Protein AF-A0A9W6HTQ4-F1 (afdb_monomer)

Organism: NCBI:txid67574

Structure (mmCIF, N/CA/C/O backbone):
data_AF-A0A9W6HTQ4-F1
#
_entry.id   AF-A0A9W6HTQ4-F1
#
loop_
_atom_site.group_PDB
_atom_site.id
_atom_site.type_symbol
_atom_site.label_atom_id
_atom_site.label_alt_id
_atom_site.label_comp_id
_atom_site.label_asym_id
_atom_site.label_entity_id
_atom_site.label_seq_id
_atom_site.pdbx_PDB_ins_code
_atom_site.Cartn_x
_atom_site.Cartn_y
_atom_site.Cartn_z
_atom_site.occupancy
_atom_site.B_iso_or_equiv
_atom_site.auth_seq_id
_atom_site.auth_comp_id
_atom_site.auth_asym_id
_atom_site.auth_atom_id
_atom_site.pdbx_PDB_model_num
ATOM 1 N N . MET A 1 1 ? 49.717 21.761 -30.488 1.00 67.12 1 MET A N 1
ATOM 2 C CA . MET A 1 1 ? 49.689 21.325 -29.068 1.00 67.12 1 MET A CA 1
ATOM 3 C C . MET A 1 1 ? 48.337 21.613 -28.420 1.00 67.12 1 MET A C 1
ATOM 5 O O . MET A 1 1 ? 47.798 20.718 -27.789 1.00 67.12 1 MET A O 1
ATOM 9 N N . ILE A 1 2 ? 47.752 22.797 -28.636 1.00 76.12 2 ILE A N 1
ATOM 10 C CA . ILE A 1 2 ? 46.404 23.145 -28.146 1.00 76.12 2 ILE A CA 1
ATOM 11 C C . ILE A 1 2 ? 45.315 22.234 -28.750 1.00 76.12 2 ILE A C 1
ATOM 13 O O . ILE A 1 2 ? 44.479 21.728 -28.011 1.00 76.12 2 ILE A O 1
ATOM 17 N N . ASP A 1 3 ? 45.388 21.904 -30.044 1.00 76.81 3 ASP A N 1
ATOM 18 C CA . ASP A 1 3 ? 44.396 21.023 -30.697 1.00 76.81 3 ASP A CA 1
ATOM 19 C C . ASP A 1 3 ? 44.338 19.606 -30.106 1.00 76.81 3 ASP A C 1
ATOM 21 O O . ASP A 1 3 ? 43.276 18.990 -30.033 1.00 76.81 3 ASP A O 1
ATOM 25 N N . ALA A 1 4 ? 45.478 19.088 -29.638 1.00 74.62 4 ALA A N 1
ATOM 26 C CA . ALA A 1 4 ? 45.545 17.782 -28.985 1.00 74.62 4 ALA A CA 1
ATOM 27 C C . ALA A 1 4 ? 44.865 17.806 -27.606 1.00 74.62 4 ALA A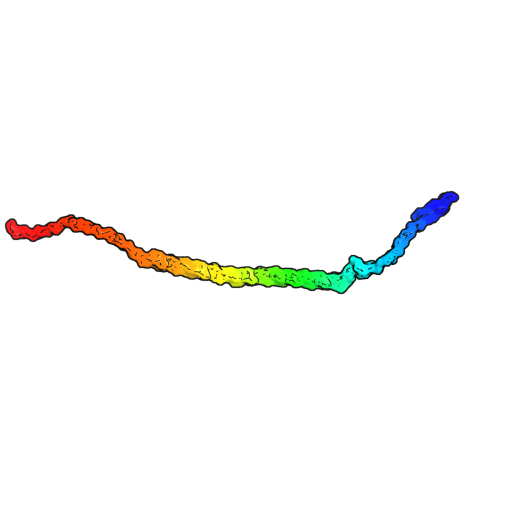 C 1
ATOM 29 O O . ALA A 1 4 ? 44.195 16.846 -27.233 1.00 74.62 4 ALA A O 1
ATOM 30 N N . LEU A 1 5 ? 44.987 18.922 -26.881 1.00 75.06 5 LEU A N 1
ATOM 31 C CA . LEU A 1 5 ? 44.341 19.129 -25.587 1.00 75.06 5 LEU A CA 1
ATOM 32 C C . LEU A 1 5 ? 42.817 19.276 -25.739 1.00 75.06 5 LEU A C 1
ATOM 34 O O . LEU A 1 5 ? 42.063 18.657 -24.993 1.00 75.06 5 LEU A O 1
ATOM 38 N N . VAL A 1 6 ? 42.361 20.025 -26.749 1.00 76.19 6 VAL A N 1
ATOM 39 C CA . VAL A 1 6 ? 40.930 20.190 -27.072 1.00 76.19 6 VAL A CA 1
ATOM 40 C C . VAL A 1 6 ? 40.292 18.856 -27.483 1.00 76.19 6 VAL A C 1
ATOM 42 O O . VAL A 1 6 ? 39.180 18.535 -27.062 1.00 76.19 6 VAL A O 1
ATOM 45 N N . ARG A 1 7 ? 41.011 18.028 -28.249 1.00 75.00 7 ARG A N 1
ATOM 46 C CA . ARG A 1 7 ? 40.546 16.691 -28.642 1.00 75.00 7 ARG A CA 1
ATOM 47 C C . ARG A 1 7 ? 40.496 15.706 -27.467 1.00 75.00 7 ARG A C 1
ATOM 49 O O . ARG A 1 7 ? 39.578 14.899 -27.405 1.00 75.00 7 ARG A O 1
ATOM 56 N N . ALA A 1 8 ? 41.443 15.784 -26.532 1.00 72.00 8 ALA A N 1
ATOM 57 C CA . ALA A 1 8 ? 41.476 14.916 -25.353 1.00 72.00 8 ALA A CA 1
ATOM 58 C C . ALA A 1 8 ? 40.362 15.238 -24.337 1.00 72.00 8 ALA A C 1
ATOM 60 O O . ALA A 1 8 ? 39.806 14.328 -23.729 1.00 72.00 8 ALA A O 1
ATOM 61 N N . VAL A 1 9 ? 40.002 16.517 -24.175 1.00 70.50 9 VAL A N 1
ATOM 62 C CA . VAL A 1 9 ? 38.913 16.946 -23.271 1.00 70.50 9 VAL A CA 1
ATOM 63 C C . VAL A 1 9 ? 37.525 16.614 -23.834 1.00 70.50 9 VAL A C 1
ATOM 65 O O . VAL A 1 9 ? 36.581 16.434 -23.072 1.00 70.50 9 VAL A O 1
ATOM 68 N N . THR A 1 10 ? 37.391 16.488 -25.157 1.00 70.31 10 THR A N 1
ATOM 69 C CA . THR A 1 10 ? 36.121 16.134 -25.819 1.00 70.31 10 THR A CA 1
ATOM 70 C C . THR A 1 10 ? 35.906 14.625 -25.972 1.00 70.31 10 THR A C 1
ATOM 72 O O . THR A 1 10 ? 34.789 14.192 -26.243 1.00 70.31 10 THR A O 1
ATOM 75 N N . SER A 1 11 ? 36.935 13.803 -25.752 1.00 67.94 11 SER A N 1
ATOM 76 C CA . SER A 1 11 ? 36.843 12.342 -25.785 1.00 67.94 11 SER A CA 1
ATOM 77 C C . SER A 1 11 ? 36.695 11.758 -24.379 1.00 67.94 11 SER A C 1
ATOM 79 O O . SER A 1 11 ? 37.592 11.070 -23.895 1.00 67.94 11 SER A O 1
ATOM 81 N N . THR A 1 12 ? 35.581 12.018 -23.695 1.00 76.75 12 THR A N 1
ATOM 82 C CA . THR A 1 12 ? 35.208 11.190 -22.539 1.00 76.75 12 THR A CA 1
ATOM 83 C C . THR A 1 12 ? 34.673 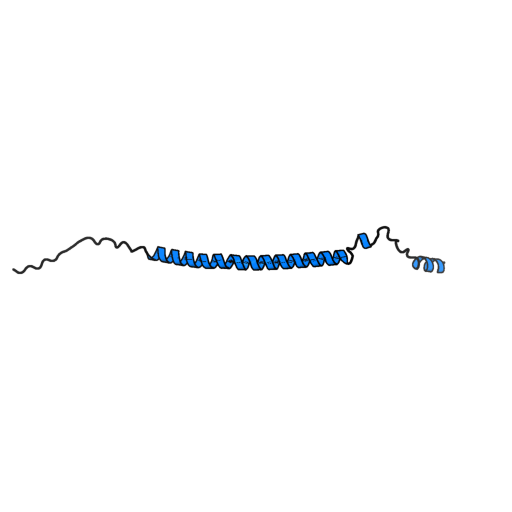9.862 -23.079 1.00 76.75 12 THR A C 1
ATOM 85 O O . THR A 1 12 ? 33.610 9.864 -23.705 1.00 76.75 12 THR A O 1
ATOM 88 N N . PRO A 1 13 ? 35.372 8.724 -22.899 1.00 75.88 13 PRO A N 1
ATOM 89 C CA . PRO A 1 13 ? 34.826 7.442 -23.315 1.00 75.88 13 PRO A CA 1
ATOM 90 C C . PRO A 1 13 ? 33.557 7.173 -22.502 1.00 75.88 13 PRO A C 1
ATOM 92 O O . PRO A 1 13 ? 33.594 7.126 -21.274 1.00 75.88 13 PRO A O 1
ATOM 95 N N . THR A 1 14 ? 32.419 7.025 -23.181 1.00 79.44 14 THR A N 1
ATOM 96 C CA . THR A 1 14 ? 31.199 6.543 -22.530 1.00 79.44 14 THR A CA 1
ATOM 97 C C . THR A 1 14 ? 31.433 5.085 -22.132 1.00 79.44 14 THR A C 1
ATOM 99 O O . THR A 1 14 ? 31.772 4.280 -23.007 1.00 79.44 14 THR A O 1
ATOM 102 N N . PRO A 1 15 ? 31.304 4.720 -20.843 1.00 75.81 15 PRO A N 1
ATOM 103 C CA . PRO A 1 15 ? 31.430 3.330 -20.437 1.00 75.81 15 PRO A CA 1
ATOM 104 C C . PRO A 1 15 ? 30.366 2.511 -21.170 1.00 75.81 15 PRO A C 1
ATOM 106 O O . PRO A 1 15 ? 29.181 2.838 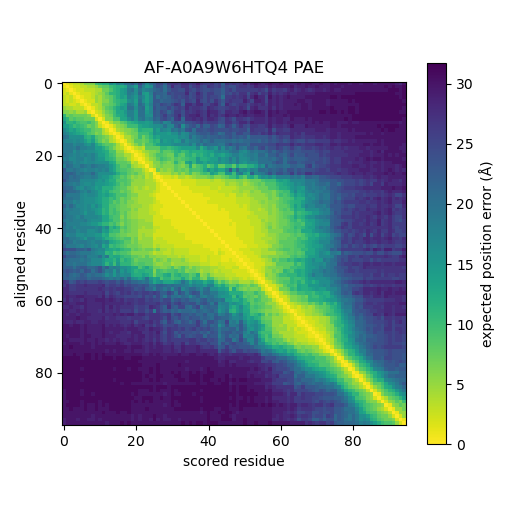-21.136 1.00 75.81 15 PRO A O 1
ATOM 109 N N . THR A 1 16 ? 30.792 1.461 -21.868 1.00 77.56 16 THR A N 1
ATOM 110 C CA . THR A 1 16 ? 29.857 0.508 -22.469 1.00 77.56 16 THR A CA 1
ATOM 111 C C . THR A 1 16 ? 29.293 -0.357 -21.341 1.00 77.56 16 THR A C 1
ATOM 113 O O . THR A 1 16 ? 30.090 -0.924 -20.587 1.00 77.56 16 THR A O 1
ATOM 116 N N . PRO A 1 17 ? 27.962 -0.449 -21.171 1.00 77.25 17 PRO A N 1
ATOM 117 C CA . PRO A 1 17 ? 27.378 -1.293 -20.136 1.00 77.25 17 PRO A CA 1
ATOM 118 C C . PRO A 1 17 ? 27.806 -2.749 -20.360 1.00 77.25 17 PRO A C 1
ATOM 120 O O . PRO A 1 17 ? 27.598 -3.311 -21.431 1.00 77.25 17 PRO A O 1
ATOM 123 N N . THR A 1 18 ? 28.441 -3.350 -19.352 1.00 75.38 18 THR A N 1
ATOM 124 C CA . THR A 1 18 ? 28.834 -4.771 -19.354 1.00 75.38 18 THR A CA 1
ATOM 125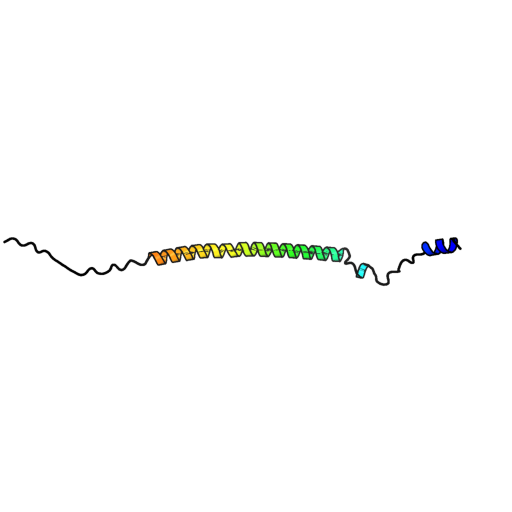 C C . THR A 1 18 ? 27.714 -5.690 -18.863 1.00 75.38 18 THR A C 1
ATOM 127 O O . THR A 1 18 ? 27.814 -6.906 -19.002 1.00 75.38 18 THR A O 1
ATOM 130 N N . VAL A 1 19 ? 26.650 -5.113 -18.297 1.00 71.75 19 VAL A N 1
ATOM 131 C CA . VAL A 1 19 ? 25.444 -5.792 -17.812 1.00 71.75 19 VAL A CA 1
ATOM 132 C C . VAL A 1 19 ? 24.236 -5.077 -18.407 1.00 71.75 19 VAL A C 1
ATOM 134 O O . VAL A 1 19 ? 24.217 -3.847 -18.466 1.00 71.75 19 VAL A O 1
ATOM 137 N N . ASP A 1 20 ? 23.248 -5.849 -18.851 1.00 76.31 20 ASP A N 1
ATOM 138 C CA . ASP A 1 20 ? 21.995 -5.324 -19.387 1.00 76.31 20 ASP A CA 1
ATOM 139 C C . ASP A 1 20 ? 21.269 -4.479 -18.312 1.00 76.31 20 ASP A C 1
ATOM 141 O O . ASP A 1 20 ? 21.018 -4.984 -17.213 1.00 76.31 20 ASP A O 1
ATOM 145 N N . PRO A 1 21 ? 20.963 -3.192 -18.564 1.00 71.00 21 PRO A N 1
ATOM 146 C CA . PRO A 1 21 ? 20.307 -2.316 -17.589 1.00 71.00 21 PRO A CA 1
ATOM 147 C C . PRO A 1 21 ? 18.919 -2.808 -17.146 1.00 71.00 21 PRO A C 1
ATOM 149 O O . PRO A 1 21 ? 18.492 -2.493 -16.027 1.00 71.00 21 PRO A O 1
ATOM 152 N N . ASP A 1 22 ? 18.247 -3.622 -17.962 1.00 71.44 22 ASP A N 1
ATOM 153 C CA . ASP A 1 22 ? 16.952 -4.217 -17.618 1.00 71.44 22 ASP A CA 1
ATOM 154 C C . ASP A 1 22 ? 17.083 -5.328 -16.555 1.00 71.44 22 ASP A C 1
ATOM 156 O O . ASP A 1 22 ? 16.089 -5.732 -15.949 1.00 71.44 22 ASP A O 1
ATOM 160 N N . LEU A 1 23 ? 18.307 -5.791 -16.256 1.00 69.06 23 LEU A N 1
ATOM 161 C CA . LEU A 1 23 ? 18.570 -6.737 -15.163 1.00 69.06 23 LEU A CA 1
ATOM 162 C C . LEU A 1 23 ? 18.608 -6.078 -13.780 1.00 69.06 23 LEU A C 1
ATOM 164 O O . LEU A 1 23 ? 18.391 -6.762 -12.781 1.00 69.06 23 LEU A O 1
ATOM 168 N N . VAL A 1 24 ? 18.914 -4.779 -13.692 1.00 69.38 24 VAL A N 1
ATOM 169 C CA . VAL A 1 24 ? 19.138 -4.084 -12.404 1.00 69.38 24 VAL A CA 1
ATOM 170 C C . VAL A 1 24 ? 18.014 -3.134 -12.017 1.00 69.38 24 VAL A C 1
ATOM 172 O O . VAL A 1 24 ? 17.939 -2.702 -10.867 1.00 69.38 24 VAL A O 1
ATOM 175 N N . THR A 1 25 ? 17.114 -2.844 -12.950 1.00 75.31 25 THR A N 1
ATOM 176 C CA . THR A 1 25 ? 15.949 -2.007 -12.694 1.00 75.31 25 THR A CA 1
ATOM 177 C C . THR A 1 25 ? 14.716 -2.860 -12.938 1.00 75.31 25 THR A C 1
ATOM 179 O O . THR A 1 25 ? 14.518 -3.295 -14.071 1.00 75.31 25 THR A O 1
ATOM 182 N N . PRO A 1 26 ? 13.880 -3.139 -11.920 1.00 78.38 26 PRO A N 1
ATOM 183 C CA . PRO A 1 26 ? 12.610 -3.799 -12.165 1.00 78.38 26 PRO A CA 1
ATOM 184 C C . PRO A 1 26 ? 11.826 -2.923 -13.144 1.00 78.38 26 PRO A C 1
ATOM 186 O O . PRO A 1 26 ? 11.379 -1.838 -12.779 1.00 78.38 26 PRO A O 1
ATOM 189 N N . GLY A 1 27 ? 11.722 -3.368 -14.399 1.00 86.12 27 GLY A N 1
ATOM 190 C CA . GLY A 1 27 ? 11.012 -2.649 -15.452 1.00 86.12 27 GLY A CA 1
ATOM 191 C C . GLY A 1 27 ? 9.520 -2.478 -15.127 1.00 86.12 27 GLY A C 1
ATOM 192 O O . GLY A 1 27 ? 9.076 -2.757 -14.009 1.00 86.12 27 GLY A O 1
ATOM 193 N N . PRO A 1 28 ? 8.681 -2.088 -16.098 1.00 89.00 28 PRO A N 1
ATOM 194 C CA . PRO A 1 28 ? 7.259 -1.817 -15.851 1.00 89.00 28 PRO A CA 1
ATOM 195 C C . PRO A 1 28 ? 6.513 -2.947 -15.117 1.00 89.00 28 PRO A C 1
ATOM 197 O O . PRO A 1 28 ? 5.659 -2.686 -14.271 1.00 89.00 28 PRO A O 1
ATOM 200 N N . ILE A 1 29 ? 6.886 -4.206 -15.382 1.00 89.31 29 ILE A N 1
ATOM 201 C CA . ILE A 1 29 ? 6.337 -5.393 -14.709 1.00 89.31 29 ILE A CA 1
ATOM 202 C C . ILE A 1 29 ? 6.697 -5.410 -13.216 1.00 89.31 29 ILE A C 1
ATOM 204 O O . ILE A 1 29 ? 5.835 -5.664 -12.375 1.00 89.31 29 ILE A O 1
ATOM 208 N N . GLY A 1 30 ? 7.952 -5.124 -12.866 1.00 88.75 30 GLY A N 1
ATOM 209 C CA . GLY A 1 30 ? 8.385 -5.104 -11.472 1.00 88.75 30 GLY A CA 1
ATOM 210 C C . GLY A 1 30 ? 7.780 -3.933 -10.692 1.00 88.75 30 GLY A C 1
ATOM 211 O O . GLY A 1 30 ? 7.383 -4.109 -9.543 1.00 88.75 30 GLY A O 1
ATOM 212 N N . PHE A 1 31 ? 7.584 -2.776 -11.332 1.00 91.69 31 PHE A N 1
ATOM 213 C CA . PHE A 1 31 ? 6.820 -1.675 -10.737 1.00 91.69 31 PHE A CA 1
ATOM 214 C C . PHE A 1 31 ? 5.361 -2.075 -10.459 1.00 91.69 31 PHE A C 1
ATOM 216 O O . PHE A 1 31 ? 4.856 -1.855 -9.357 1.00 91.69 31 PHE A O 1
ATOM 223 N N . ALA A 1 32 ? 4.696 -2.728 -11.420 1.00 94.88 32 ALA A N 1
ATOM 224 C CA . ALA A 1 32 ? 3.3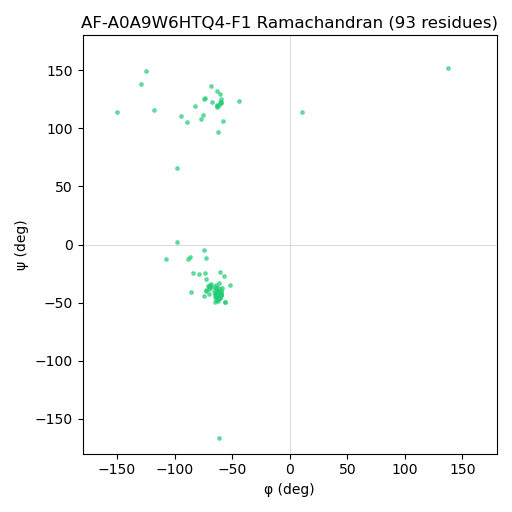37 -3.234 -11.234 1.00 94.88 32 ALA A CA 1
ATOM 225 C C . ALA A 1 32 ? 3.250 -4.251 -10.080 1.00 94.88 32 ALA A C 1
ATOM 227 O O . ALA A 1 32 ? 2.309 -4.199 -9.287 1.00 94.88 32 ALA A O 1
ATOM 228 N N . ALA A 1 33 ? 4.252 -5.124 -9.928 1.00 94.75 33 ALA A N 1
ATOM 229 C CA . ALA A 1 33 ? 4.323 -6.057 -8.806 1.00 94.75 33 ALA A CA 1
ATOM 230 C C . ALA A 1 33 ? 4.364 -5.331 -7.448 1.00 94.75 33 ALA A C 1
ATOM 232 O O . ALA A 1 33 ? 3.624 -5.699 -6.536 1.00 94.75 33 ALA A O 1
ATOM 233 N N . ILE A 1 34 ? 5.154 -4.258 -7.319 1.00 95.00 34 ILE A N 1
ATOM 234 C CA . ILE A 1 34 ? 5.206 -3.450 -6.089 1.00 95.00 34 ILE A CA 1
ATOM 235 C C . ILE A 1 34 ? 3.862 -2.777 -5.796 1.00 95.00 34 ILE A C 1
ATOM 237 O O . ILE A 1 34 ? 3.417 -2.785 -4.649 1.00 95.00 34 ILE A O 1
ATOM 241 N N . VAL A 1 35 ? 3.177 -2.244 -6.813 1.00 97.44 35 VAL A N 1
ATOM 242 C CA . VAL A 1 35 ? 1.835 -1.658 -6.645 1.00 97.44 35 VAL A CA 1
ATOM 243 C C . VAL A 1 35 ? 0.847 -2.695 -6.103 1.00 97.44 35 VAL A C 1
ATOM 245 O O . VAL A 1 35 ? 0.097 -2.399 -5.174 1.00 97.44 35 VAL A O 1
ATOM 248 N N . ILE A 1 36 ? 0.877 -3.926 -6.621 1.00 98.06 36 ILE A N 1
ATOM 249 C CA . ILE A 1 36 ? 0.022 -5.021 -6.140 1.00 98.06 36 ILE A CA 1
ATOM 250 C C . ILE A 1 36 ? 0.329 -5.357 -4.677 1.00 98.06 36 ILE A C 1
ATOM 252 O O . ILE A 1 36 ? -0.594 -5.476 -3.870 1.00 98.06 36 ILE A O 1
ATOM 256 N N . VAL A 1 37 ? 1.610 -5.473 -4.315 1.00 98.06 37 VAL A N 1
ATOM 257 C CA . VAL A 1 37 ? 2.023 -5.724 -2.925 1.00 98.06 37 VAL A CA 1
ATOM 258 C C . VAL A 1 37 ? 1.530 -4.605 -2.008 1.00 98.06 37 VAL A C 1
ATOM 260 O O . VAL A 1 37 ? 0.986 -4.877 -0.941 1.00 98.06 37 VAL A O 1
ATOM 263 N N . LEU A 1 38 ? 1.650 -3.349 -2.433 1.00 98.44 38 LEU A N 1
ATOM 264 C CA . LEU A 1 38 ? 1.201 -2.195 -1.661 1.00 98.44 38 LEU A CA 1
ATOM 265 C C . LEU A 1 38 ? -0.321 -2.212 -1.443 1.00 98.44 38 LEU A C 1
ATOM 267 O O . LEU A 1 38 ? -0.784 -1.983 -0.326 1.00 98.44 38 LEU A O 1
ATOM 271 N N . ILE A 1 39 ? -1.099 -2.570 -2.469 1.00 98.56 39 ILE A N 1
ATOM 272 C CA . ILE A 1 39 ? -2.548 -2.787 -2.345 1.00 98.56 39 ILE A CA 1
ATOM 273 C C . ILE A 1 39 ? -2.840 -3.912 -1.347 1.00 98.56 39 ILE A C 1
ATOM 275 O O . ILE A 1 39 ? -3.691 -3.741 -0.475 1.00 98.56 39 ILE A O 1
ATOM 279 N N . ALA A 1 40 ? -2.129 -5.039 -1.430 1.00 98.44 40 ALA A N 1
ATOM 280 C CA . ALA A 1 40 ? -2.309 -6.156 -0.506 1.00 98.44 40 ALA A CA 1
ATOM 281 C C . ALA A 1 40 ? -2.032 -5.746 0.950 1.00 98.44 40 ALA A C 1
ATOM 283 O O . ALA A 1 40 ? -2.804 -6.093 1.841 1.00 98.44 40 ALA A O 1
ATOM 284 N N . VAL A 1 41 ? -0.990 -4.944 1.191 1.00 98.50 41 VAL A N 1
ATOM 285 C CA . VAL A 1 41 ? -0.678 -4.393 2.518 1.00 98.50 41 VAL A CA 1
ATOM 286 C C . VAL A 1 41 ? -1.792 -3.468 3.013 1.00 98.50 41 VAL A C 1
ATOM 288 O O . VAL A 1 41 ? -2.229 -3.600 4.155 1.00 98.50 41 VAL A O 1
ATOM 291 N N . ILE A 1 42 ? -2.306 -2.565 2.171 1.00 98.25 42 ILE A N 1
ATOM 292 C CA . ILE A 1 42 ? -3.426 -1.683 2.540 1.00 98.25 42 ILE A CA 1
ATOM 293 C C . ILE A 1 42 ? -4.674 -2.505 2.885 1.00 98.25 42 ILE A C 1
ATOM 295 O O . ILE A 1 42 ? -5.320 -2.245 3.902 1.00 98.25 42 ILE A O 1
ATOM 299 N N . LEU A 1 43 ? -5.005 -3.509 2.068 1.00 97.88 43 LEU A N 1
ATOM 300 C CA . LEU A 1 43 ? -6.131 -4.407 2.320 1.00 97.88 43 LEU A CA 1
ATOM 301 C C . LEU A 1 43 ? -5.947 -5.191 3.619 1.00 97.88 43 LEU A C 1
ATOM 303 O O . LEU A 1 43 ? -6.908 -5.322 4.371 1.00 97.88 43 LEU A O 1
ATOM 307 N N . LEU A 1 44 ? -4.730 -5.647 3.917 1.00 97.31 44 LEU A N 1
ATOM 308 C CA . LEU A 1 44 ? -4.410 -6.336 5.164 1.00 97.31 44 LEU A CA 1
ATOM 309 C C . LEU A 1 44 ? -4.594 -5.421 6.378 1.00 97.31 44 LEU A C 1
ATOM 311 O O . LEU A 1 44 ? -5.200 -5.823 7.368 1.00 97.31 44 LEU A O 1
ATOM 315 N N . ILE A 1 45 ? -4.124 -4.173 6.304 1.00 96.88 45 ILE A N 1
ATOM 316 C CA . ILE A 1 45 ? -4.331 -3.186 7.371 1.00 96.88 45 ILE A CA 1
ATOM 317 C C . ILE A 1 45 ? -5.829 -2.921 7.554 1.00 96.88 45 ILE A C 1
ATOM 319 O O . ILE A 1 45 ? -6.326 -2.936 8.681 1.00 96.88 45 ILE A O 1
ATOM 323 N N . ALA A 1 46 ? -6.571 -2.709 6.465 1.00 96.81 46 ALA A N 1
ATOM 324 C CA . ALA A 1 46 ? -8.011 -2.477 6.516 1.00 96.81 46 ALA A CA 1
ATOM 325 C C . ALA A 1 46 ? -8.776 -3.689 7.076 1.00 96.81 46 ALA A C 1
ATOM 327 O O . ALA A 1 46 ? -9.714 -3.516 7.858 1.00 96.81 46 ALA A O 1
ATOM 328 N N . ASP A 1 47 ? -8.371 -4.906 6.711 1.00 95.88 47 ASP A N 1
ATOM 329 C CA . ASP A 1 47 ? -8.913 -6.146 7.259 1.00 95.88 47 ASP A CA 1
ATOM 330 C C . ASP A 1 47 ? -8.643 -6.252 8.761 1.00 95.88 47 ASP A C 1
ATOM 332 O O . ASP A 1 47 ? -9.577 -6.429 9.544 1.00 95.88 47 ASP A O 1
ATOM 336 N N . MET A 1 48 ? -7.401 -6.015 9.188 1.00 95.94 48 MET A N 1
ATOM 337 C CA . MET A 1 48 ? -7.021 -6.041 10.597 1.00 95.94 48 MET A CA 1
ATOM 338 C C . MET A 1 48 ? -7.808 -5.009 11.416 1.00 95.94 48 MET A C 1
ATOM 340 O O . MET A 1 48 ? -8.327 -5.334 12.483 1.00 95.94 48 MET A O 1
ATOM 344 N N . GLN A 1 49 ? -7.997 -3.796 10.893 1.00 95.06 49 GLN A N 1
ATOM 345 C CA . GLN A 1 49 ? -8.827 -2.762 11.522 1.00 95.06 49 GLN A CA 1
ATOM 346 C C . GLN A 1 49 ? -10.301 -3.182 11.623 1.00 95.06 49 GLN A C 1
ATOM 348 O O . GLN A 1 49 ? -10.929 -3.027 12.674 1.00 95.06 49 GLN A O 1
ATOM 353 N N . ARG A 1 50 ? -10.872 -3.758 10.555 1.00 93.06 50 ARG A N 1
ATOM 354 C CA . ARG A 1 50 ? -12.242 -4.300 10.568 1.00 93.06 50 ARG A CA 1
ATOM 355 C C . ARG A 1 50 ? -12.383 -5.441 11.568 1.00 93.06 50 ARG A C 1
ATOM 357 O O . ARG A 1 50 ? -13.414 -5.539 12.231 1.00 93.06 50 ARG A O 1
ATOM 364 N N . ARG A 1 51 ? -11.376 -6.306 11.664 1.00 90.06 51 ARG A N 1
ATOM 365 C CA . ARG A 1 51 ? -11.337 -7.434 12.593 1.00 90.06 51 ARG A CA 1
ATOM 366 C C . ARG A 1 51 ? -11.297 -6.948 14.037 1.00 90.06 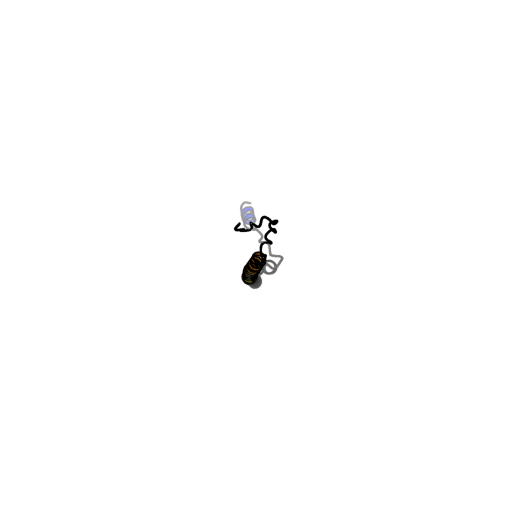51 ARG A C 1
ATOM 368 O O . ARG A 1 51 ? -12.132 -7.383 14.820 1.00 90.06 51 ARG A O 1
ATOM 375 N N . ILE A 1 52 ? -10.403 -6.015 14.372 1.00 87.81 52 ILE A N 1
ATOM 376 C CA . ILE A 1 52 ? -10.298 -5.433 15.720 1.00 87.81 52 ILE A CA 1
ATOM 377 C C . ILE A 1 52 ? -11.632 -4.819 16.144 1.00 87.81 52 ILE A C 1
ATOM 379 O O . ILE A 1 52 ? -12.138 -5.146 17.215 1.00 87.81 52 ILE A O 1
ATOM 383 N N . ARG A 1 53 ? -12.243 -3.994 15.281 1.00 86.19 53 ARG A N 1
ATOM 384 C CA . ARG A 1 53 ? -13.557 -3.397 15.558 1.00 86.19 53 ARG A CA 1
ATOM 385 C C . ARG A 1 53 ? -14.601 -4.473 15.838 1.00 86.19 53 ARG A C 1
ATOM 387 O O . ARG A 1 53 ? -15.267 -4.413 16.859 1.00 86.19 53 ARG A O 1
ATOM 394 N N . ARG A 1 54 ? -14.701 -5.493 14.979 1.00 80.50 54 ARG A N 1
ATOM 395 C CA . ARG A 1 54 ? -15.670 -6.588 15.149 1.00 80.50 54 ARG A CA 1
ATOM 396 C C . ARG A 1 54 ? -15.483 -7.392 16.437 1.00 80.50 54 ARG A C 1
ATOM 398 O O . ARG A 1 54 ? -16.481 -7.830 17.000 1.00 80.50 54 ARG A O 1
ATOM 405 N N . VAL A 1 55 ? -14.245 -7.625 16.871 1.00 81.19 55 VAL A N 1
ATOM 406 C CA . VAL A 1 55 ? -13.964 -8.407 18.086 1.00 81.19 55 VAL A CA 1
ATOM 407 C C . VAL A 1 55 ? -14.276 -7.594 19.342 1.00 81.19 55 VAL A C 1
ATOM 409 O O . VAL A 1 55 ? -14.967 -8.105 20.218 1.00 81.19 55 VAL A O 1
ATOM 412 N N . ARG A 1 56 ? -13.874 -6.317 19.393 1.00 72.88 56 ARG A N 1
ATOM 413 C CA . ARG A 1 56 ? -14.088 -5.456 20.568 1.00 72.88 56 ARG A CA 1
ATOM 414 C C . ARG A 1 56 ? -15.555 -5.277 20.960 1.00 72.88 56 ARG A C 1
ATOM 416 O O . ARG A 1 56 ? -15.862 -5.334 22.144 1.00 72.88 56 ARG A O 1
ATOM 423 N N . TYR A 1 57 ? -16.470 -5.176 19.990 1.00 64.44 57 TYR A N 1
ATOM 424 C CA . TYR A 1 57 ? -17.908 -5.073 20.285 1.00 64.44 57 TYR A CA 1
ATOM 425 C C . TYR A 1 57 ? -18.454 -6.245 21.111 1.00 64.44 57 TYR A C 1
ATOM 427 O O . TYR A 1 57 ? -19.449 -6.091 21.807 1.00 64.44 57 TYR A O 1
ATOM 435 N N . ARG A 1 58 ? -17.844 -7.433 21.030 1.00 61.88 58 ARG A N 1
ATOM 436 C CA . ARG A 1 58 ? -18.325 -8.611 21.766 1.00 61.88 58 ARG A CA 1
ATOM 437 C C . ARG A 1 58 ? -17.826 -8.667 23.202 1.00 61.88 58 ARG A C 1
ATOM 439 O O . ARG A 1 58 ? -18.447 -9.346 24.009 1.00 61.88 58 ARG A O 1
ATOM 446 N N . GLU A 1 59 ? -16.700 -8.029 23.489 1.00 61.88 59 GLU A N 1
ATOM 447 C CA . GLU A 1 59 ? -16.106 -8.024 24.826 1.00 61.88 59 GLU A CA 1
ATOM 448 C C . GLU A 1 59 ? -16.705 -6.914 25.678 1.00 61.88 59 GLU A C 1
ATOM 450 O O . GLU A 1 59 ? -17.056 -7.170 26.819 1.00 61.88 59 GLU A O 1
ATOM 455 N N . GLU A 1 60 ? -16.930 -5.729 25.108 1.00 61.84 60 GLU A N 1
ATOM 456 C CA . GLU A 1 60 ? -17.577 -4.621 25.824 1.00 61.84 60 GLU A CA 1
ATOM 457 C C . GLU A 1 60 ? -19.024 -4.969 26.212 1.00 61.84 60 GLU A C 1
ATOM 459 O O . GLU A 1 60 ? -19.418 -4.755 27.351 1.00 61.84 60 GLU A O 1
ATOM 464 N N . VAL A 1 61 ? -19.788 -5.617 25.321 1.00 60.94 61 VAL A N 1
ATOM 465 C CA . VAL A 1 61 ? -21.159 -6.067 25.636 1.00 60.94 61 VAL A CA 1
ATOM 466 C C . VAL A 1 61 ? -21.180 -7.191 26.677 1.00 60.94 61 VAL A C 1
ATOM 468 O O . VAL A 1 61 ? -22.081 -7.233 27.507 1.00 60.94 61 VAL A O 1
ATOM 471 N N . ARG A 1 62 ? -20.205 -8.111 26.652 1.00 61.25 62 ARG A N 1
ATOM 472 C CA . ARG A 1 62 ? -20.104 -9.151 27.689 1.00 61.25 62 ARG A CA 1
ATOM 473 C C . ARG A 1 62 ? -19.673 -8.581 29.029 1.00 61.25 62 ARG A C 1
ATOM 475 O O . ARG A 1 62 ? -20.211 -9.006 30.030 1.00 61.25 62 ARG A O 1
ATOM 482 N N . ALA A 1 63 ? -18.761 -7.616 29.042 1.00 66.75 63 ALA A N 1
ATOM 483 C CA . ALA A 1 63 ? -18.325 -6.971 30.271 1.00 66.75 63 ALA A CA 1
ATOM 484 C C . ALA A 1 63 ? -19.464 -6.193 30.949 1.00 66.75 63 ALA A C 1
ATOM 486 O O . ALA A 1 63 ? -19.559 -6.226 32.169 1.00 66.75 63 ALA A O 1
ATOM 487 N N . GLU A 1 64 ? -20.336 -5.534 30.177 1.00 68.56 64 GLU A N 1
ATOM 488 C CA . GLU A 1 64 ? -21.540 -4.881 30.710 1.00 68.56 64 GLU A CA 1
ATOM 489 C C . GLU A 1 64 ? -22.512 -5.913 31.310 1.00 68.56 64 GLU A C 1
ATOM 491 O O . GLU A 1 64 ? -22.940 -5.757 32.447 1.00 68.56 64 GLU A O 1
ATOM 496 N N . LEU A 1 65 ? -22.793 -7.011 30.592 1.00 65.62 65 LEU A N 1
ATOM 497 C CA . LEU A 1 65 ? -23.661 -8.093 31.082 1.00 65.62 65 LEU A CA 1
ATOM 498 C C . LEU A 1 65 ? -23.085 -8.795 32.322 1.00 65.62 65 LEU A C 1
ATOM 500 O O . LEU A 1 65 ? -23.808 -9.005 33.289 1.00 65.62 65 LEU A O 1
ATOM 504 N N . ASP A 1 66 ? -21.788 -9.107 32.325 1.00 70.56 66 ASP A N 1
ATOM 505 C CA . ASP A 1 66 ? -21.099 -9.719 33.467 1.00 70.56 66 ASP A CA 1
ATOM 506 C C . ASP A 1 66 ? -21.095 -8.765 34.680 1.00 70.56 66 ASP A C 1
ATOM 508 O O . ASP A 1 66 ? -21.205 -9.211 35.822 1.00 70.56 66 ASP A O 1
ATOM 512 N N . ALA A 1 67 ? -20.997 -7.448 34.458 1.00 74.25 67 ALA A N 1
ATOM 513 C CA . ALA A 1 67 ? -21.078 -6.441 35.516 1.00 74.25 67 ALA A CA 1
ATOM 514 C C . ALA A 1 67 ? -22.505 -6.276 36.064 1.00 74.25 67 ALA A C 1
ATOM 516 O O . ALA A 1 67 ? -22.676 -6.134 37.275 1.00 74.25 67 ALA A O 1
ATOM 517 N N . GLU A 1 68 ? -23.527 -6.324 35.206 1.00 70.19 68 GLU A N 1
ATOM 518 C CA . GLU A 1 68 ? -24.934 -6.330 35.619 1.00 70.19 68 GLU A CA 1
ATOM 519 C C . GLU A 1 68 ? -25.284 -7.601 36.410 1.00 70.19 68 GLU A C 1
ATOM 521 O O . GLU A 1 68 ? -25.935 -7.516 37.452 1.00 70.19 68 GLU A O 1
ATOM 526 N N . GLU A 1 69 ? -24.811 -8.773 35.975 1.00 72.75 69 GLU A N 1
ATOM 527 C CA . GLU A 1 69 ? -24.987 -10.040 36.696 1.00 72.75 69 GLU A CA 1
ATOM 528 C C . GLU A 1 69 ? -24.241 -10.046 38.040 1.00 72.75 69 GLU A C 1
ATOM 530 O O . GLU A 1 69 ? -24.791 -10.498 39.046 1.00 72.75 69 GLU A O 1
ATOM 535 N N . ALA A 1 70 ? -23.025 -9.492 38.097 1.00 72.19 70 ALA A N 1
ATOM 536 C CA . ALA A 1 70 ? -22.276 -9.342 39.344 1.00 72.19 70 ALA A CA 1
ATOM 537 C C . ALA A 1 70 ? -22.966 -8.374 40.320 1.00 72.19 70 ALA A C 1
ATOM 539 O O . ALA A 1 70 ? -23.096 -8.687 41.503 1.00 72.19 70 ALA A O 1
ATOM 540 N N . ALA A 1 71 ? -23.475 -7.240 39.830 1.00 71.88 71 ALA A N 1
ATOM 541 C CA . ALA A 1 71 ? -24.236 -6.290 40.641 1.00 71.88 71 ALA A CA 1
ATOM 542 C C . ALA A 1 71 ? -25.559 -6.895 41.147 1.00 71.88 71 ALA A C 1
ATOM 544 O O . ALA A 1 71 ? -25.967 -6.646 42.284 1.00 71.88 71 ALA A O 1
ATOM 545 N N . ALA A 1 72 ? -26.217 -7.729 40.335 1.00 73.12 72 ALA A N 1
ATOM 546 C CA . ALA A 1 72 ? -27.412 -8.465 40.739 1.00 73.12 72 ALA A CA 1
ATOM 547 C C . ALA A 1 72 ? -27.110 -9.549 41.791 1.00 73.12 72 ALA A C 1
ATOM 549 O O . ALA A 1 72 ? -27.934 -9.783 42.676 1.00 73.12 72 ALA A O 1
ATOM 550 N N . ALA A 1 73 ? -25.937 -10.187 41.726 1.00 71.38 73 ALA A N 1
ATOM 551 C CA . ALA A 1 73 ? -25.494 -11.174 42.708 1.00 71.38 73 ALA A CA 1
ATOM 552 C C . ALA A 1 73 ? -25.087 -10.535 44.049 1.00 71.38 73 ALA A C 1
ATOM 554 O O . ALA A 1 73 ? -25.428 -11.065 45.104 1.00 71.38 73 ALA A O 1
ATOM 555 N N . GLU A 1 74 ? -24.411 -9.383 44.025 1.00 63.94 74 GLU A N 1
ATOM 556 C CA . GLU A 1 74 ? -23.970 -8.663 45.230 1.00 63.94 74 GLU A CA 1
ATOM 557 C C . GLU A 1 74 ? -25.144 -7.992 45.973 1.00 63.94 74 GLU A C 1
ATOM 559 O O . GLU A 1 74 ? -25.156 -7.912 47.200 1.00 63.94 74 GLU A O 1
ATOM 564 N N . GLY A 1 75 ? -26.198 -7.586 45.255 1.00 60.47 75 GLY A N 1
ATOM 565 C CA . GLY A 1 75 ? -27.428 -7.042 45.844 1.00 60.47 75 GLY A CA 1
ATOM 566 C C . GLY A 1 75 ? -28.358 -8.072 46.507 1.00 60.47 75 GLY A C 1
ATOM 567 O O . GLY A 1 75 ? -29.371 -7.682 47.091 1.00 60.47 75 GLY A O 1
ATOM 568 N N . ALA A 1 76 ? -28.050 -9.370 46.418 1.00 59.47 76 ALA A N 1
ATOM 569 C CA . ALA A 1 76 ? -28.903 -10.454 46.910 1.00 59.47 76 ALA A CA 1
ATOM 570 C C . ALA A 1 76 ? -28.521 -10.987 48.305 1.00 59.47 76 ALA A C 1
ATOM 572 O O . ALA A 1 76 ? -29.175 -11.914 48.785 1.00 59.47 76 ALA A O 1
ATOM 573 N N . GLU A 1 77 ? -27.510 -10.426 48.979 1.00 55.25 77 GLU A N 1
ATOM 574 C CA . GLU A 1 77 ? -27.132 -10.846 50.334 1.00 55.25 77 GLU A CA 1
ATOM 575 C C . GLU A 1 77 ? -27.909 -10.033 51.392 1.00 55.25 77 GLU A C 1
ATOM 577 O O . GLU A 1 77 ? -27.637 -8.845 51.595 1.00 55.25 77 GLU A O 1
ATOM 582 N N . PRO A 1 78 ? -28.925 -10.612 52.068 1.00 52.75 78 PRO A N 1
ATOM 583 C CA . PRO A 1 78 ? -29.643 -9.895 53.110 1.00 52.75 78 PRO A CA 1
ATOM 584 C C . PRO A 1 78 ? -28.708 -9.688 54.311 1.00 52.75 78 PRO A C 1
ATOM 586 O O . PRO A 1 78 ? -28.035 -10.634 54.730 1.00 52.75 78 PRO A O 1
ATOM 589 N N . PRO A 1 79 ? -28.682 -8.493 54.931 1.00 48.50 79 PRO A N 1
ATOM 590 C CA . PRO A 1 79 ? -27.868 -8.281 56.113 1.00 48.50 79 PRO A CA 1
ATOM 591 C C . PRO A 1 79 ? -28.384 -9.193 57.228 1.00 48.50 79 PRO A C 1
ATOM 593 O O . PRO A 1 79 ? -29.530 -9.068 57.672 1.00 48.50 79 PRO A O 1
ATOM 596 N N . ALA A 1 80 ? -27.535 -10.110 57.693 1.00 59.62 80 ALA A N 1
ATOM 597 C CA . ALA A 1 80 ? -27.762 -10.842 58.928 1.00 59.62 80 ALA A CA 1
ATOM 598 C C . ALA A 1 80 ? -27.792 -9.823 60.077 1.00 59.62 80 ALA A C 1
ATOM 600 O O . ALA A 1 80 ? -26.757 -9.359 60.554 1.00 59.62 80 ALA A O 1
ATOM 601 N N . LYS A 1 81 ? -29.001 -9.413 60.477 1.00 52.50 81 LYS A N 1
ATOM 602 C CA . LYS A 1 81 ? -29.204 -8.551 61.643 1.00 52.50 81 LYS A CA 1
ATOM 603 C C . LYS A 1 81 ? -28.664 -9.275 62.884 1.00 52.50 81 LYS A C 1
ATOM 605 O O . LYS A 1 81 ? -29.034 -10.432 63.092 1.00 52.50 81 LYS A O 1
ATOM 610 N N . PRO A 1 82 ? -27.821 -8.629 63.707 1.00 47.16 82 PRO A N 1
ATOM 611 C CA . PRO A 1 82 ? -27.376 -9.221 64.959 1.00 47.16 82 PRO A CA 1
ATOM 612 C C . PRO A 1 82 ? -28.592 -9.427 65.870 1.00 47.16 82 PRO A C 1
ATOM 614 O O . PRO A 1 82 ? -29.440 -8.542 65.991 1.00 47.16 82 PRO A O 1
ATOM 617 N N . ALA A 1 83 ? -28.697 -10.623 66.450 1.00 54.19 83 ALA A N 1
ATOM 618 C CA . ALA A 1 83 ? -29.729 -10.963 67.418 1.00 54.19 83 ALA A CA 1
ATOM 619 C C . ALA A 1 83 ? -29.567 -10.076 68.662 1.00 54.19 83 ALA A C 1
ATOM 621 O O . ALA A 1 83 ? -28.517 -10.084 69.304 1.00 54.19 83 ALA A O 1
ATOM 622 N N . ASP A 1 84 ? -30.600 -9.292 68.950 1.00 48.62 84 ASP A N 1
ATOM 623 C CA . ASP A 1 84 ? -30.687 -8.402 70.105 1.00 48.62 84 ASP A CA 1
ATOM 624 C C . ASP A 1 84 ? -30.926 -9.245 71.377 1.00 48.62 84 ASP A C 1
ATOM 626 O O . ASP A 1 84 ? -31.844 -10.077 71.372 1.00 48.62 84 ASP A O 1
ATOM 630 N N . PRO A 1 85 ? -30.113 -9.119 72.446 1.00 50.62 85 PRO A N 1
ATOM 631 C CA . PRO A 1 85 ? -30.324 -9.869 73.673 1.00 50.62 85 PRO A CA 1
ATOM 632 C C . PRO A 1 85 ? -31.475 -9.244 74.469 1.00 50.62 85 PRO A C 1
ATOM 634 O O . PRO A 1 85 ? -31.364 -8.163 75.034 1.00 50.62 85 PRO A O 1
ATOM 637 N N . GLU A 1 86 ? -32.591 -9.963 74.463 1.00 56.94 86 GLU A N 1
ATOM 638 C CA . GLU A 1 86 ? -33.560 -10.141 75.548 1.00 56.94 86 GLU A CA 1
ATOM 639 C C . GLU A 1 86 ? -33.427 -9.227 76.793 1.00 56.94 86 GLU A C 1
ATOM 641 O O . GLU A 1 86 ? -32.497 -9.377 77.586 1.00 56.94 86 GLU A O 1
ATOM 646 N N . ALA A 1 87 ? -34.444 -8.364 76.9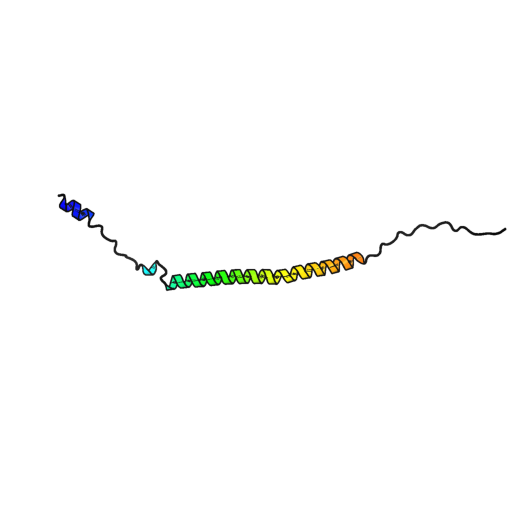84 1.00 47.88 87 ALA A N 1
ATOM 647 C CA . ALA A 1 87 ? -35.184 -8.056 78.234 1.00 47.88 87 ALA A CA 1
ATOM 648 C C . ALA A 1 87 ? -35.452 -6.539 78.446 1.00 47.88 87 ALA A C 1
ATOM 650 O O . ALA A 1 87 ? -34.633 -5.723 78.028 1.00 47.88 87 ALA A O 1
ATOM 651 N N . PRO A 1 88 ? -36.529 -6.117 79.157 1.00 49.16 88 PRO A N 1
ATOM 652 C CA . PRO A 1 88 ? -37.488 -6.922 79.914 1.00 49.16 88 PRO A CA 1
ATOM 653 C C . PRO A 1 88 ? -38.966 -6.712 79.532 1.00 49.16 88 PRO A C 1
ATOM 655 O O . PRO A 1 88 ? -39.432 -5.630 79.175 1.00 49.16 88 PRO A O 1
ATOM 658 N N . GLU A 1 89 ? -39.7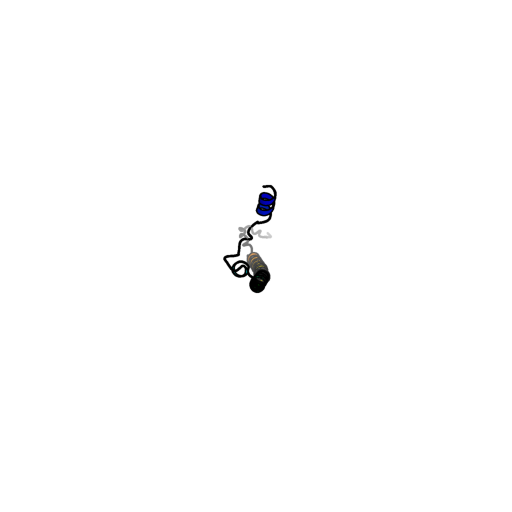08 -7.798 79.702 1.00 64.12 89 GLU A N 1
ATOM 659 C CA . GLU A 1 89 ? -41.159 -7.871 79.804 1.00 64.12 89 GLU A CA 1
ATOM 660 C C . GLU A 1 89 ? -41.637 -7.024 81.000 1.00 64.12 89 GLU A C 1
ATOM 662 O O . GLU A 1 89 ? -41.211 -7.234 82.137 1.00 64.12 89 GLU A O 1
ATOM 667 N N . ALA A 1 90 ? -42.502 -6.042 80.751 1.00 58.84 90 ALA A N 1
ATOM 668 C CA . ALA A 1 90 ? -43.229 -5.344 81.804 1.00 58.84 90 ALA A CA 1
ATOM 669 C C . ALA A 1 90 ? -44.594 -6.028 81.970 1.00 58.84 90 ALA A C 1
ATOM 671 O O . ALA A 1 90 ? -45.420 -5.911 81.061 1.00 58.84 90 ALA A O 1
ATOM 672 N N . PRO A 1 91 ? -44.872 -6.732 83.084 1.00 56.62 91 PRO A N 1
ATOM 673 C CA . PRO A 1 91 ? -46.214 -7.213 83.329 1.00 56.62 91 PRO A CA 1
ATOM 674 C C . PRO A 1 91 ? -47.060 -6.098 83.948 1.00 56.62 91 PRO A C 1
ATOM 676 O O . PRO A 1 91 ? -46.795 -5.588 85.036 1.00 56.62 91 PRO A O 1
ATOM 679 N N . ASP A 1 92 ? -48.109 -5.759 83.211 1.00 59.19 92 ASP A N 1
ATOM 680 C CA . ASP A 1 92 ? -49.391 -5.308 83.734 1.00 59.19 92 ASP A CA 1
ATOM 681 C C . ASP A 1 92 ? -49.832 -6.195 84.914 1.00 59.19 92 ASP A C 1
ATOM 683 O O . ASP A 1 92 ? -49.964 -7.413 84.775 1.00 59.19 92 ASP A O 1
ATOM 687 N N . SER A 1 93 ? -50.080 -5.596 86.080 1.00 48.53 93 SER A N 1
ATOM 688 C CA . SER A 1 93 ? -50.942 -6.228 87.075 1.00 48.53 93 SER A CA 1
ATOM 689 C C . SER A 1 93 ? -51.676 -5.198 87.926 1.00 48.53 93 SER A C 1
ATOM 691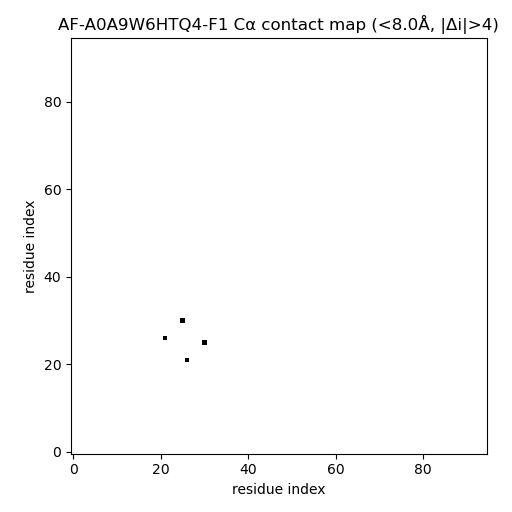 O O . SER A 1 93 ? -51.091 -4.493 88.748 1.00 48.53 93 SER A O 1
ATOM 693 N N . SER A 1 94 ? -52.993 -5.196 87.755 1.00 56.19 94 SER A N 1
ATOM 694 C CA . SER A 1 94 ? -53.983 -4.701 88.705 1.00 56.19 94 SER A CA 1
ATOM 695 C C . SER A 1 94 ? -53.934 -5.489 90.027 1.00 56.19 94 SER A C 1
ATOM 697 O O . SER A 1 94 ? -54.201 -6.694 90.010 1.00 56.19 94 SER A O 1
ATOM 699 N N . ARG A 1 95 ? -53.659 -4.828 91.163 1.00 45.91 95 ARG A N 1
ATOM 700 C CA . ARG A 1 95 ? -54.182 -5.149 92.511 1.00 45.91 95 ARG A CA 1
ATOM 701 C C . ARG A 1 95 ? -53.778 -4.124 93.565 1.00 45.91 95 ARG A C 1
ATOM 703 O O . ARG A 1 95 ? -52.609 -3.693 93.540 1.00 45.91 95 ARG A O 1
#

Radius of gyration: 45.32 Å; Cα contacts (8 Å, |Δi|>4): 2; chains: 1; bounding box: 104×34×123 Å

Secondary structure (DSSP, 8-state):
-HHHHHHHHH--PPPPPSS-GGGTS--HHHHHHHHHHHHHHHHHHHHHHHHHHHHHHHHHHHHHHHHHHHHHHHTT----PPPP-----------

Foldseek 3Di:
DVVVVVVVVPPPDDDDDPDDPCVVDVPPVNVVVVVVVVVVVVVVVVVVVVVVVVVVVVVVVVVVVVVVVVVVVVVPDDPPDPDDDDDDDDDDDDD

pLDDT: mean 74.22, std 15.29, range [45.91, 98.56]

Sequence (95 aa):
MIDALVRAVTSTPTPTPTVDPDLVTPGPIGFAAIVIVLIAVILLIADMQRRIRRVRYREEVRAELDAEEAAAAEGAEPPAKPADPEAPEAPDSSR

Solvent-accessible surface area (backbone atoms only — not comparable to full-atom values): 6101 Å² total; per-residue (Å²): 113,67,68,59,52,56,52,56,72,71,58,71,80,76,81,75,78,92,61,68,69,76,78,79,40,72,49,75,67,48,49,52,51,50,54,52,52,50,50,51,52,53,51,49,52,53,48,52,54,53,48,52,56,62,53,50,61,59,51,58,56,45,52,52,51,53,49,52,52,48,52,56,58,67,71,65,67,77,82,81,72,80,84,76,84,87,84,80,90,80,81,86,75,93,129

Mean predicted aligned error: 18.97 Å